Protein AF-A0A1A9UZ50-F1 (afdb_monomer_lite)

Structure (mmCIF, N/CA/C/O backbone):
data_AF-A0A1A9UZ50-F1
#
_entry.id   AF-A0A1A9UZ50-F1
#
loop_
_atom_site.group_PDB
_atom_site.id
_atom_site.type_symbol
_atom_site.label_atom_id
_atom_site.label_alt_id
_atom_site.label_comp_id
_atom_site.label_asym_id
_atom_site.label_entity_id
_atom_site.label_seq_id
_atom_site.pdbx_PDB_ins_code
_atom_site.Cartn_x
_atom_site.Cartn_y
_atom_site.Cartn_z
_atom_site.occupancy
_atom_site.B_iso_or_equiv
_atom_site.auth_seq_id
_atom_site.auth_comp_id
_atom_site.auth_asym_id
_atom_site.auth_atom_id
_atom_site.pdbx_PDB_model_num
ATOM 1 N N . MET A 1 1 ? -33.396 4.051 -10.731 1.00 42.84 1 MET A N 1
ATOM 2 C CA . MET A 1 1 ? -32.189 3.710 -11.503 1.00 42.84 1 MET A CA 1
ATOM 3 C C . MET A 1 1 ? -31.084 4.522 -10.865 1.00 42.84 1 MET A C 1
ATOM 5 O O . MET A 1 1 ? -31.100 5.735 -11.017 1.00 42.84 1 MET A O 1
ATOM 9 N N . GLU A 1 2 ? -30.267 3.912 -10.006 1.00 50.69 2 GLU A N 1
ATOM 10 C CA . GLU A 1 2 ? -29.055 4.587 -9.529 1.00 50.69 2 GLU A CA 1
ATOM 11 C C . GLU A 1 2 ? -28.199 4.872 -10.759 1.00 50.69 2 GLU A C 1
ATOM 13 O O . GLU A 1 2 ? -27.949 3.967 -11.557 1.00 50.69 2 GLU A O 1
ATOM 18 N N . ASN A 1 3 ? -27.833 6.136 -10.958 1.00 50.38 3 ASN A N 1
ATOM 19 C CA . ASN A 1 3 ? -26.843 6.495 -11.959 1.00 50.38 3 ASN A CA 1
ATOM 20 C C . ASN A 1 3 ? -25.539 5.802 -11.555 1.00 50.38 3 ASN A C 1
ATOM 22 O O . ASN A 1 3 ? -24.846 6.266 -10.652 1.00 50.38 3 ASN A O 1
ATOM 26 N N . ASP A 1 4 ? -25.229 4.680 -12.203 1.00 65.06 4 ASP A N 1
ATOM 27 C CA . ASP A 1 4 ? -23.932 4.010 -12.119 1.00 65.06 4 ASP A CA 1
ATOM 28 C C . ASP A 1 4 ? -22.898 4.838 -12.893 1.00 65.06 4 ASP A C 1
ATOM 30 O O . ASP A 1 4 ? -22.325 4.408 -13.893 1.00 65.06 4 ASP A O 1
ATOM 34 N N . GLU A 1 5 ? -22.688 6.084 -12.468 1.00 68.56 5 GLU A N 1
ATOM 35 C CA . GLU A 1 5 ? -21.533 6.841 -12.915 1.00 68.56 5 GLU A CA 1
ATOM 36 C C . GLU A 1 5 ? -20.292 6.084 -12.420 1.00 68.56 5 GLU A C 1
ATOM 38 O O . GLU A 1 5 ? -20.085 5.824 -11.227 1.00 68.56 5 GLU A O 1
ATOM 43 N N . GLY A 1 6 ? -19.505 5.592 -13.377 1.00 68.06 6 GLY A N 1
ATOM 44 C CA . GLY A 1 6 ? -18.241 4.925 -13.104 1.00 68.06 6 GLY A CA 1
ATOM 45 C C . GLY A 1 6 ? -17.292 5.849 -12.339 1.00 68.06 6 GLY A C 1
ATOM 46 O O . GLY A 1 6 ? -17.378 7.069 -12.420 1.00 68.06 6 GLY A O 1
ATOM 47 N N . ALA A 1 7 ? -16.347 5.273 -11.599 1.00 80.06 7 ALA A N 1
ATOM 48 C CA . ALA A 1 7 ? -15.279 6.081 -11.026 1.00 80.06 7 ALA A CA 1
ATOM 49 C C . ALA A 1 7 ? -14.365 6.599 -12.147 1.00 80.06 7 ALA A C 1
ATOM 51 O O . ALA A 1 7 ? -13.866 5.811 -12.952 1.00 80.06 7 ALA A O 1
ATOM 52 N N . HIS A 1 8 ? -14.118 7.908 -12.179 1.00 82.44 8 HIS A N 1
ATOM 53 C CA . HIS A 1 8 ? -13.267 8.543 -13.189 1.00 82.44 8 HIS A CA 1
ATOM 54 C C . HIS A 1 8 ? -11.789 8.566 -12.789 1.00 82.44 8 HIS A C 1
ATOM 56 O O . HIS A 1 8 ? -10.919 8.764 -13.633 1.00 82.44 8 HIS A O 1
ATOM 62 N N . THR A 1 9 ? -11.491 8.338 -11.507 1.00 84.06 9 THR A N 1
ATOM 63 C CA . THR A 1 9 ? -10.126 8.209 -10.990 1.00 84.06 9 THR A CA 1
ATOM 64 C C . THR A 1 9 ? -9.991 6.993 -10.083 1.00 84.06 9 THR A C 1
ATOM 66 O O . THR A 1 9 ? -10.963 6.512 -9.494 1.00 84.06 9 THR A O 1
ATOM 69 N N . ILE A 1 10 ? -8.759 6.510 -9.911 1.00 83.25 10 ILE A N 1
ATOM 70 C CA . ILE A 1 10 ? -8.483 5.406 -8.988 1.00 83.25 10 ILE A CA 1
ATOM 71 C C . ILE A 1 10 ? -8.775 5.785 -7.527 1.00 83.25 10 ILE A C 1
ATOM 73 O O . ILE A 1 10 ? -9.245 4.957 -6.748 1.00 83.25 10 ILE A O 1
ATOM 77 N N . GLY A 1 11 ? -8.580 7.055 -7.159 1.00 82.75 11 GLY A N 1
ATOM 78 C CA . GLY A 1 11 ? -8.915 7.558 -5.828 1.00 82.75 11 GLY A CA 1
ATOM 79 C C . GLY A 1 11 ? -10.422 7.555 -5.566 1.00 82.75 11 GLY A C 1
ATOM 80 O O . GLY A 1 11 ? -10.852 7.198 -4.474 1.00 82.75 11 GLY A O 1
ATOM 81 N N . GLN A 1 12 ? -11.236 7.883 -6.573 1.00 84.62 12 GLN A N 1
ATOM 82 C CA . GLN A 1 12 ? -12.689 7.736 -6.478 1.00 84.62 12 GLN A CA 1
ATOM 83 C C . GLN A 1 12 ? -13.072 6.262 -6.366 1.00 84.62 12 GLN A C 1
ATOM 85 O O . GLN A 1 12 ? -13.780 5.896 -5.434 1.00 84.62 12 GLN A O 1
ATOM 90 N N . LEU A 1 13 ? -12.541 5.411 -7.253 1.00 85.75 13 LEU A N 1
ATOM 91 C CA . LEU A 1 13 ? -12.846 3.979 -7.278 1.00 85.75 13 LEU A CA 1
ATOM 92 C C . LEU A 1 13 ? -12.597 3.331 -5.915 1.00 85.75 13 LEU A C 1
ATOM 94 O O . LEU A 1 13 ? -13.449 2.619 -5.391 1.00 85.75 13 LEU A O 1
ATOM 98 N N . THR A 1 14 ? -11.437 3.619 -5.330 1.00 85.19 14 THR A N 1
ATOM 99 C CA . THR A 1 14 ? -11.001 3.033 -4.062 1.00 85.19 14 THR A CA 1
ATOM 100 C C . THR A 1 14 ? -11.746 3.567 -2.842 1.00 85.19 14 THR A C 1
ATOM 102 O O . THR A 1 14 ? -11.677 2.935 -1.795 1.00 85.19 14 THR A O 1
ATOM 105 N N . LYS A 1 15 ? -12.451 4.700 -2.955 1.00 83.94 15 LYS A N 1
ATOM 106 C CA . LYS A 1 15 ? -13.285 5.273 -1.885 1.00 83.94 15 LYS A CA 1
ATOM 107 C C . LYS A 1 15 ? -14.758 4.897 -1.995 1.00 83.94 15 LYS A C 1
ATOM 109 O O . LYS A 1 15 ? -15.443 4.888 -0.980 1.00 83.94 15 LYS A O 1
ATOM 114 N N . THR A 1 16 ? -15.257 4.633 -3.202 1.00 84.81 16 THR A N 1
ATOM 115 C CA . THR A 1 16 ? -16.699 4.456 -3.438 1.00 84.81 16 THR A CA 1
ATOM 116 C C . THR A 1 16 ? -17.100 3.026 -3.761 1.00 84.81 16 THR A C 1
ATOM 118 O O . THR A 1 16 ? -18.163 2.595 -3.327 1.00 84.81 16 THR A O 1
ATOM 121 N N . LYS A 1 17 ? -16.279 2.286 -4.517 1.00 84.19 17 LYS A N 1
ATOM 122 C CA . LYS A 1 17 ? -16.653 0.966 -5.056 1.00 84.19 17 LYS A CA 1
ATOM 123 C C . LYS A 1 17 ? -15.795 -0.185 -4.537 1.00 84.19 17 LYS A C 1
ATOM 125 O O . LYS A 1 17 ? -16.133 -1.339 -4.778 1.00 84.19 17 LYS A O 1
ATOM 130 N N . VAL A 1 18 ? -14.684 0.101 -3.857 1.00 85.38 18 VAL A N 1
ATOM 131 C CA . VAL A 1 18 ? -13.804 -0.932 -3.298 1.00 85.38 18 VAL A CA 1
ATOM 132 C C . VAL A 1 18 ? -13.876 -0.916 -1.779 1.00 85.38 18 VAL A C 1
ATOM 134 O O . VAL A 1 18 ? -13.679 0.119 -1.149 1.00 85.38 18 VAL A O 1
ATOM 137 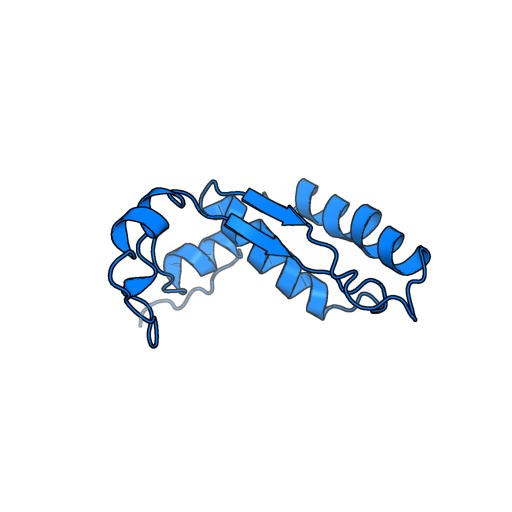N N . HIS A 1 19 ? -14.137 -2.082 -1.194 1.00 87.31 19 HIS A N 1
ATOM 138 C CA . HIS A 1 19 ? -14.276 -2.262 0.248 1.00 87.31 19 HIS A CA 1
ATOM 139 C C . HIS A 1 19 ? -13.001 -2.878 0.827 1.00 87.31 19 HIS A C 1
ATOM 141 O O . HIS A 1 19 ? -12.918 -4.086 1.039 1.00 87.31 19 HIS A O 1
ATOM 147 N N . PHE A 1 20 ? -11.985 -2.045 1.052 1.00 91.81 20 PHE A N 1
ATOM 148 C CA . PHE A 1 20 ? -10.790 -2.451 1.791 1.00 91.81 20 PHE A CA 1
ATOM 149 C C . PHE A 1 20 ? -10.937 -2.165 3.288 1.00 91.81 20 PHE A C 1
ATOM 151 O O . PHE A 1 20 ? -11.649 -1.249 3.697 1.00 91.81 20 PHE A O 1
ATOM 158 N N . HIS A 1 21 ? -10.243 -2.954 4.109 1.00 92.56 21 HIS A N 1
ATOM 159 C CA . HIS A 1 21 ? -10.165 -2.727 5.549 1.00 92.56 21 HIS A CA 1
ATOM 160 C C . HIS A 1 21 ? -9.361 -1.455 5.869 1.00 92.56 21 HIS A C 1
ATOM 162 O O . HIS A 1 21 ? -8.468 -1.055 5.114 1.00 92.56 21 HIS A O 1
ATOM 168 N N . ALA A 1 22 ? -9.625 -0.843 7.024 1.00 92.12 22 ALA A N 1
ATOM 169 C CA . ALA A 1 22 ? -8.797 0.251 7.521 1.00 92.12 22 ALA A CA 1
ATOM 170 C C . ALA A 1 22 ? -7.436 -0.269 8.042 1.00 92.12 22 ALA A C 1
ATOM 172 O O . ALA A 1 22 ? -7.314 -1.450 8.393 1.00 92.12 22 ALA A O 1
ATOM 173 N N . PRO A 1 23 ? -6.393 0.581 8.123 1.00 93.25 23 PRO A N 1
ATOM 174 C CA . PRO A 1 23 ? -5.150 0.226 8.808 1.00 93.25 23 PRO A CA 1
ATOM 175 C C . PRO A 1 23 ? -5.414 -0.313 10.221 1.00 93.25 23 PRO A C 1
ATOM 177 O O . PRO A 1 23 ? -6.346 0.129 10.888 1.00 93.25 23 PRO A O 1
ATOM 180 N N . SER A 1 24 ? -4.618 -1.290 10.656 1.00 92.06 24 SER A N 1
ATOM 181 C CA . SER A 1 24 ? -4.807 -2.033 11.915 1.00 92.06 24 SER A CA 1
ATOM 182 C C . SER A 1 24 ? -6.094 -2.873 12.014 1.00 92.06 24 SER A C 1
ATOM 184 O O . SER A 1 24 ? -6.324 -3.498 13.047 1.00 92.06 24 SER A O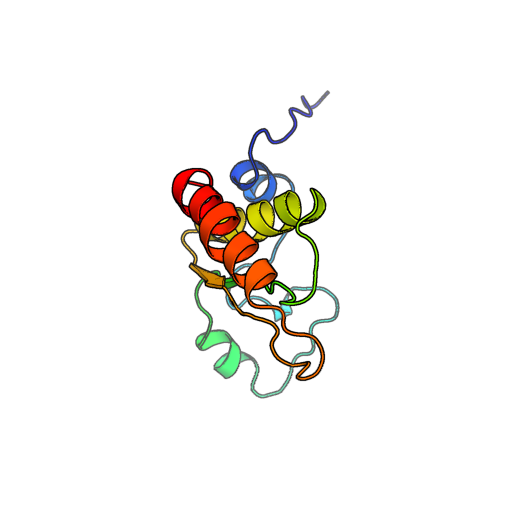 1
ATOM 186 N N . GLU A 1 25 ? -6.913 -2.961 10.961 1.00 93.69 25 GLU A N 1
ATOM 187 C CA . GLU A 1 25 ? -8.141 -3.773 10.933 1.00 93.69 25 GLU A CA 1
ATOM 188 C C . GLU A 1 25 ? -8.044 -5.009 10.031 1.00 93.69 25 GLU A C 1
ATOM 190 O O . GLU A 1 25 ? -9.055 -5.538 9.574 1.00 93.69 25 GLU A O 1
ATOM 195 N N . ASN A 1 26 ? -6.829 -5.502 9.780 1.00 93.12 26 ASN A N 1
ATOM 196 C CA . ASN A 1 26 ? -6.592 -6.652 8.905 1.00 93.12 26 ASN A CA 1
ATOM 197 C C . ASN A 1 26 ? -7.387 -7.903 9.331 1.00 93.12 26 ASN A C 1
ATOM 199 O O . ASN A 1 26 ? -7.819 -8.675 8.489 1.00 93.12 26 ASN A O 1
ATOM 203 N N . TYR A 1 27 ? -7.663 -8.071 10.628 1.00 92.75 27 TYR A N 1
ATOM 204 C CA . TYR A 1 27 ? -8.474 -9.176 11.157 1.00 92.75 27 TYR A CA 1
ATOM 205 C C . TYR A 1 27 ? -9.926 -9.208 10.657 1.00 92.75 27 TYR A C 1
ATOM 207 O O . TYR A 1 27 ? -10.603 -10.212 10.854 1.00 92.75 27 TYR A O 1
ATOM 215 N N . LYS A 1 28 ? -10.415 -8.131 10.028 1.00 92.88 28 LYS A N 1
ATOM 216 C CA . LYS A 1 28 ? -11.748 -8.075 9.416 1.00 92.88 28 LYS A CA 1
ATOM 217 C C . LYS A 1 28 ? -11.786 -8.645 7.998 1.00 92.88 28 LYS A C 1
ATOM 219 O O . LYS A 1 28 ? -12.872 -8.766 7.443 1.00 92.88 28 LYS A O 1
ATOM 224 N N . THR A 1 29 ? -10.637 -8.937 7.385 1.00 93.62 29 THR A N 1
ATOM 225 C CA . THR A 1 29 ? -10.602 -9.500 6.030 1.00 93.62 29 THR A CA 1
ATOM 226 C C . THR A 1 29 ? -10.810 -11.004 6.049 1.00 93.62 29 THR A C 1
ATOM 228 O O . THR A 1 29 ? -10.286 -11.698 6.925 1.00 93.62 29 THR A O 1
ATOM 231 N N . ASP A 1 30 ? -11.499 -11.510 5.033 1.00 93.81 30 ASP A N 1
ATOM 232 C CA . ASP A 1 30 ? -11.755 -12.937 4.874 1.00 93.81 30 ASP A CA 1
ATOM 233 C C . ASP A 1 30 ? -10.451 -13.749 4.856 1.00 93.81 30 ASP A C 1
ATOM 235 O O . ASP A 1 30 ? -9.496 -13.428 4.147 1.00 93.81 30 ASP A O 1
ATOM 239 N N . GLY A 1 31 ? -10.407 -14.813 5.662 1.00 93.88 31 GLY A N 1
ATOM 240 C CA . GLY A 1 31 ? -9.250 -15.708 5.760 1.00 93.88 31 GLY A CA 1
ATOM 241 C C . GLY A 1 31 ? -8.081 -15.183 6.602 1.00 93.88 31 GLY A C 1
ATOM 242 O O . GLY A 1 31 ? -7.046 -15.847 6.666 1.00 93.88 31 GLY A O 1
ATOM 243 N N . TYR A 1 32 ? -8.212 -14.029 7.265 1.00 94.00 32 TYR A N 1
ATOM 244 C CA . TYR A 1 32 ? -7.148 -13.520 8.128 1.00 94.00 32 TYR A CA 1
ATOM 245 C C . TYR A 1 32 ? -6.973 -14.375 9.390 1.00 94.00 32 TYR A C 1
ATOM 247 O O . TYR A 1 32 ? -7.916 -14.622 10.141 1.00 94.00 32 TYR A O 1
ATOM 255 N N . MET A 1 33 ? -5.736 -14.798 9.652 1.00 93.50 33 MET A N 1
ATOM 256 C CA . MET A 1 33 ? -5.404 -15.645 10.797 1.00 93.50 33 MET A CA 1
ATOM 257 C C . MET A 1 33 ? -5.124 -14.793 12.037 1.00 93.50 33 MET A C 1
ATOM 259 O O . MET A 1 33 ? -4.186 -13.993 12.064 1.00 93.50 33 MET A O 1
ATOM 263 N N . VAL A 1 34 ? -5.914 -14.993 13.091 1.00 93.56 34 VAL A N 1
ATOM 264 C CA . VAL A 1 34 ? -5.740 -14.301 14.373 1.00 93.56 34 VAL A CA 1
ATOM 265 C C . VAL A 1 34 ? -4.858 -15.136 15.300 1.00 93.56 34 VAL A C 1
ATOM 267 O O . VAL A 1 34 ? -5.130 -16.308 15.546 1.00 93.56 34 VAL A O 1
ATOM 270 N N . THR A 1 35 ? -3.795 -14.523 15.824 1.00 93.25 35 THR A N 1
ATOM 271 C CA . THR A 1 35 ? -2.874 -15.143 16.790 1.00 93.25 35 THR A CA 1
ATOM 272 C C . THR A 1 35 ? -2.897 -14.395 18.121 1.00 93.25 35 THR A C 1
ATOM 274 O O . THR A 1 35 ? -3.381 -13.266 18.206 1.00 93.25 35 THR A O 1
ATOM 277 N N . ASN A 1 36 ? -2.313 -14.986 19.165 1.00 94.19 36 ASN A N 1
ATOM 278 C CA . ASN A 1 36 ? -2.313 -14.405 20.514 1.00 94.19 36 ASN A CA 1
ATOM 279 C C . ASN A 1 36 ? -1.640 -13.021 20.604 1.00 94.19 36 ASN A C 1
ATOM 281 O O . ASN A 1 36 ? -1.898 -12.286 21.550 1.00 94.19 36 ASN A O 1
ATOM 285 N N . ASN A 1 37 ? -0.779 -12.654 19.645 1.00 92.00 37 ASN A N 1
ATOM 286 C CA . ASN A 1 37 ? -0.052 -11.379 19.651 1.00 92.00 37 ASN A CA 1
ATOM 287 C C . ASN A 1 37 ? -0.608 -10.351 18.645 1.00 92.00 37 ASN A C 1
ATOM 289 O O . ASN A 1 37 ? 0.046 -9.344 18.368 1.00 92.00 37 ASN A O 1
ATOM 293 N N . ILE A 1 38 ? -1.793 -10.599 18.070 1.00 91.00 38 ILE A N 1
ATOM 294 C CA . ILE A 1 38 ? -2.333 -9.793 16.966 1.00 91.00 38 ILE A CA 1
ATOM 295 C C . ILE A 1 38 ? -2.438 -8.304 17.319 1.00 91.00 38 ILE A C 1
ATOM 297 O O . ILE A 1 38 ? -2.068 -7.452 16.516 1.00 91.00 38 ILE A O 1
ATOM 301 N N . GLU A 1 39 ? -2.874 -7.977 18.536 1.00 89.31 39 GLU A N 1
ATOM 302 C CA . GLU A 1 39 ? -3.106 -6.592 18.949 1.00 89.31 39 GLU A CA 1
ATOM 303 C C . GLU A 1 39 ? -1.815 -5.774 18.956 1.00 89.31 39 GLU A C 1
ATOM 305 O O . GLU A 1 39 ? -1.797 -4.626 18.516 1.00 89.31 39 GLU A O 1
ATOM 310 N N . ASN A 1 40 ? -0.719 -6.365 19.435 1.00 90.50 40 ASN A N 1
ATOM 311 C CA . ASN A 1 40 ? 0.572 -5.688 19.487 1.00 90.50 40 ASN A CA 1
ATOM 312 C C . ASN A 1 40 ? 1.159 -5.496 18.090 1.00 90.50 40 ASN A C 1
ATOM 314 O O . ASN A 1 40 ? 1.758 -4.455 17.831 1.00 90.50 40 ASN A O 1
ATOM 318 N N . LEU A 1 41 ? 0.960 -6.464 17.190 1.00 89.81 41 LEU A N 1
ATOM 319 C CA . LEU A 1 41 ? 1.400 -6.359 15.799 1.00 89.81 41 LEU A CA 1
ATOM 320 C C . LEU A 1 41 ? 0.603 -5.283 15.046 1.00 89.81 41 LEU A C 1
ATOM 322 O O . LEU A 1 41 ? 1.189 -4.431 14.386 1.00 89.81 41 LEU A O 1
ATOM 326 N N . LEU A 1 42 ? -0.723 -5.245 15.201 1.00 91.50 42 LEU A N 1
ATOM 327 C CA . LEU A 1 42 ? -1.580 -4.272 14.513 1.00 91.50 42 LEU A CA 1
ATOM 328 C C . LEU A 1 42 ? -1.345 -2.829 14.981 1.00 91.50 42 LEU A C 1
ATOM 330 O O . LEU A 1 42 ? -1.432 -1.909 14.165 1.00 91.50 42 LEU A O 1
ATOM 334 N N . LYS A 1 43 ? -0.985 -2.620 16.257 1.00 88.62 43 LYS A N 1
ATOM 335 C CA . LYS A 1 43 ? -0.615 -1.300 16.809 1.00 88.62 43 LYS A CA 1
ATOM 336 C C . LYS A 1 43 ? 0.599 -0.666 16.124 1.00 88.62 43 LYS A C 1
ATOM 338 O O . LYS A 1 43 ? 0.778 0.543 16.221 1.00 88.62 43 LYS A O 1
ATOM 343 N N . GLN A 1 44 ? 1.434 -1.451 15.443 1.00 86.38 44 GLN A N 1
ATOM 344 C CA . GLN A 1 44 ? 2.606 -0.937 14.728 1.00 86.38 44 GLN A CA 1
ATOM 345 C C . GLN A 1 44 ? 2.253 -0.369 13.340 1.00 86.38 44 GLN A C 1
ATOM 347 O O . GLN A 1 44 ? 3.061 0.346 12.747 1.00 86.38 44 GLN A O 1
ATOM 352 N N . HIS A 1 45 ? 1.045 -0.636 12.825 1.00 85.81 45 HIS A N 1
ATOM 353 C CA . HIS A 1 45 ? 0.660 -0.361 11.435 1.00 85.81 45 HIS A CA 1
ATOM 354 C C . HIS A 1 45 ? -0.583 0.539 11.317 1.00 85.81 45 HIS A C 1
ATOM 356 O O . HIS A 1 45 ? -1.629 0.118 10.834 1.00 85.81 45 HIS A O 1
ATOM 362 N N . CYS A 1 46 ? -0.453 1.809 11.711 1.00 87.44 46 CYS A N 1
ATOM 363 C CA . CYS A 1 46 ? -1.582 2.750 11.812 1.00 87.44 46 CYS A CA 1
ATOM 364 C C . CYS A 1 46 ? -1.869 3.585 10.547 1.00 87.44 46 CYS A C 1
ATOM 366 O O . CYS A 1 46 ? -2.682 4.506 10.593 1.00 87.44 46 CYS A O 1
ATOM 368 N N . ARG A 1 47 ? -1.182 3.336 9.427 1.00 92.56 47 ARG A N 1
ATOM 369 C CA . ARG A 1 47 ? -1.360 4.100 8.178 1.00 92.56 47 ARG A CA 1
ATOM 370 C C . ARG A 1 47 ? -1.363 3.194 6.959 1.00 92.56 47 ARG A C 1
ATOM 372 O O . ARG A 1 47 ? -0.781 2.114 6.994 1.00 92.56 47 ARG A O 1
ATOM 379 N N . VAL A 1 48 ? -1.970 3.666 5.871 1.00 94.75 48 VAL A N 1
ATOM 380 C CA . VAL A 1 48 ? -1.922 2.977 4.577 1.00 94.75 48 VAL A CA 1
ATOM 381 C C . VAL A 1 48 ? -0.476 2.920 4.083 1.00 94.75 48 VAL A C 1
ATOM 383 O O . VAL A 1 48 ? 0.203 3.944 3.968 1.00 94.75 48 VAL A O 1
ATOM 386 N N . GLN A 1 49 ? -0.010 1.707 3.801 1.00 94.25 49 GLN A N 1
ATOM 387 C CA . GLN A 1 49 ? 1.296 1.432 3.215 1.00 94.25 49 GLN A CA 1
ATOM 388 C C . GLN A 1 49 ? 1.105 0.416 2.091 1.00 94.25 49 GLN A C 1
ATOM 390 O O . GLN A 1 49 ? 0.709 -0.720 2.341 1.00 94.25 49 GLN A O 1
ATOM 395 N N . THR A 1 50 ? 1.353 0.829 0.854 1.00 94.00 50 THR A N 1
ATOM 396 C CA . THR A 1 50 ? 1.351 -0.055 -0.317 1.00 94.00 50 THR A CA 1
ATOM 397 C C . THR A 1 50 ? 2.778 -0.269 -0.804 1.00 94.00 50 THR A C 1
ATOM 399 O O . THR A 1 50 ? 3.716 0.404 -0.368 1.00 94.00 50 THR A O 1
ATOM 402 N N . ARG A 1 51 ? 2.965 -1.229 -1.709 1.00 91.19 51 ARG A N 1
ATOM 403 C CA . ARG A 1 51 ? 4.230 -1.396 -2.419 1.00 91.19 51 ARG A CA 1
ATOM 404 C C . ARG A 1 51 ? 3.969 -1.744 -3.871 1.00 91.19 51 ARG A C 1
ATOM 406 O O . ARG A 1 51 ? 3.024 -2.473 -4.161 1.00 91.19 51 ARG A O 1
ATOM 413 N N . SER A 1 52 ? 4.837 -1.275 -4.754 1.00 85.12 52 SER A N 1
ATOM 414 C CA . SER A 1 52 ? 4.905 -1.750 -6.130 1.00 85.12 52 SER A CA 1
ATOM 415 C C . SER A 1 52 ? 6.193 -2.552 -6.284 1.00 85.12 52 SER A C 1
ATOM 417 O O . SER A 1 52 ? 7.261 -1.940 -6.176 1.00 85.12 52 SER A O 1
ATOM 419 N N . PRO A 1 53 ? 6.109 -3.881 -6.478 1.00 80.12 53 PRO A N 1
ATOM 420 C CA . PRO A 1 53 ? 7.277 -4.716 -6.689 1.00 80.12 53 PRO A CA 1
ATOM 421 C C . PRO A 1 53 ? 7.537 -4.954 -8.182 1.00 80.12 53 PRO A C 1
ATOM 423 O O . PRO A 1 53 ? 6.910 -5.841 -8.760 1.00 80.12 53 PRO A O 1
ATOM 426 N N . PRO A 1 54 ? 8.370 -4.140 -8.859 1.00 73.12 54 PRO A N 1
ATOM 427 C CA . PRO A 1 54 ? 8.802 -4.473 -10.207 1.00 73.12 54 PRO A CA 1
ATOM 428 C C . PRO A 1 54 ? 9.740 -5.675 -10.181 1.00 73.12 54 PRO A C 1
ATOM 430 O O . PRO A 1 54 ? 10.692 -5.703 -9.399 1.00 73.12 54 PRO A O 1
ATOM 433 N N . GLU A 1 55 ? 9.512 -6.614 -11.092 1.00 66.06 55 GLU A N 1
ATOM 434 C CA . GLU A 1 55 ? 10.533 -7.602 -11.420 1.00 66.06 55 GLU A CA 1
ATOM 435 C C . GLU A 1 55 ? 11.610 -6.931 -12.293 1.00 66.06 55 GLU A C 1
ATOM 437 O O . GLU A 1 55 ? 11.266 -6.321 -13.314 1.00 66.06 55 GLU A O 1
ATOM 442 N N . PRO A 1 56 ? 12.905 -7.051 -11.947 1.00 58.06 56 PRO A N 1
ATOM 443 C CA . PRO A 1 56 ? 14.008 -6.447 -12.700 1.00 58.06 56 PRO A CA 1
ATOM 444 C C . PRO A 1 56 ? 14.209 -7.062 -14.094 1.00 58.06 56 PRO A C 1
ATOM 446 O O . PRO A 1 56 ? 15.000 -6.555 -14.883 1.00 58.06 56 PRO A O 1
ATOM 449 N N . ASN A 1 57 ? 13.458 -8.114 -14.429 1.00 63.41 57 ASN A N 1
ATOM 450 C CA . ASN A 1 57 ? 13.663 -8.925 -15.632 1.00 63.41 57 ASN A CA 1
ATOM 451 C C . ASN A 1 57 ? 12.491 -8.792 -16.627 1.00 63.41 57 ASN A C 1
ATOM 453 O O . ASN A 1 57 ? 12.500 -9.390 -17.704 1.00 63.41 57 ASN A O 1
ATOM 457 N N . GLY A 1 58 ? 11.447 -8.038 -16.260 1.00 64.19 58 GLY A N 1
ATOM 458 C CA . GLY A 1 58 ? 10.204 -7.933 -17.019 1.00 64.19 58 GLY A CA 1
ATOM 459 C C . GLY A 1 58 ? 10.152 -6.708 -17.932 1.00 64.19 58 GLY A C 1
ATOM 460 O O . GLY A 1 58 ? 10.390 -5.578 -17.506 1.00 64.19 58 GLY A O 1
ATOM 461 N N . ILE A 1 59 ? 9.740 -6.902 -19.189 1.00 67.31 59 ILE A N 1
ATOM 462 C CA . ILE A 1 59 ? 9.397 -5.787 -20.080 1.00 67.31 59 ILE A CA 1
ATOM 463 C C . ILE A 1 59 ? 8.172 -5.062 -19.514 1.00 67.31 59 ILE A C 1
ATOM 465 O O . ILE A 1 59 ? 7.109 -5.655 -19.317 1.00 67.31 59 ILE A O 1
ATOM 469 N N . LEU A 1 60 ? 8.297 -3.751 -19.322 1.00 71.44 60 LEU A N 1
ATOM 470 C CA . LEU A 1 60 ? 7.168 -2.874 -19.031 1.00 71.44 60 LEU A CA 1
ATOM 471 C C . LEU A 1 60 ? 6.121 -2.956 -20.143 1.00 71.44 60 LEU A C 1
ATOM 473 O O . LEU A 1 60 ? 6.328 -2.480 -21.258 1.00 71.44 60 LEU A O 1
ATOM 477 N N . HIS A 1 61 ? 4.966 -3.517 -19.812 1.00 81.62 61 HIS A N 1
ATOM 478 C CA . HIS A 1 61 ? 3.781 -3.515 -20.660 1.00 81.62 61 HIS A CA 1
ATOM 479 C C . HIS A 1 61 ? 2.630 -2.775 -19.966 1.00 81.62 61 HIS A C 1
ATOM 481 O O . HIS A 1 61 ? 2.701 -2.433 -18.786 1.00 81.62 61 HIS A O 1
ATOM 487 N N . ILE A 1 62 ? 1.524 -2.558 -20.683 1.00 82.88 62 ILE A N 1
ATOM 488 C CA . ILE A 1 62 ? 0.364 -1.787 -20.198 1.00 82.88 62 ILE A CA 1
ATOM 489 C C . ILE A 1 62 ? -0.236 -2.302 -18.875 1.00 82.88 62 ILE A C 1
ATOM 491 O O . ILE A 1 62 ? -0.868 -1.545 -18.142 1.00 82.88 62 ILE A O 1
ATOM 495 N N . GLY A 1 63 ? -0.002 -3.569 -18.516 1.00 82.31 63 GLY A N 1
ATOM 496 C CA . GLY A 1 63 ? 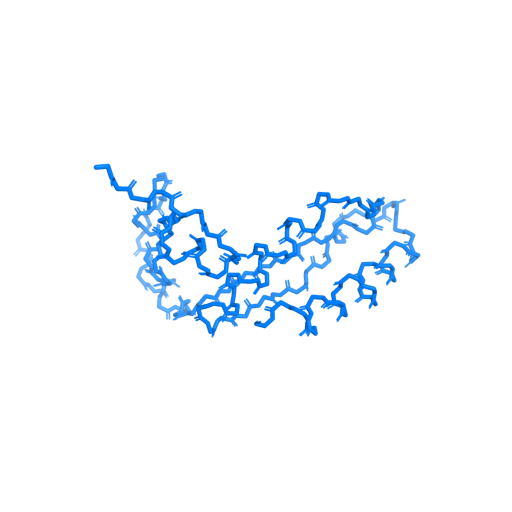-0.435 -4.131 -17.234 1.00 82.31 63 GLY A CA 1
ATOM 497 C C . GLY A 1 63 ? 0.204 -3.427 -16.035 1.00 82.31 63 GLY A C 1
ATOM 498 O O . GLY A 1 63 ? -0.467 -3.206 -15.026 1.00 82.31 63 GLY A O 1
ATOM 499 N N . TYR A 1 64 ? 1.449 -2.965 -16.175 1.00 82.19 64 TYR A N 1
ATOM 500 C CA . TYR A 1 64 ? 2.125 -2.193 -15.135 1.00 82.19 64 TYR A CA 1
ATOM 501 C C . TYR A 1 64 ? 1.452 -0.850 -14.865 1.00 82.19 64 TYR A C 1
ATOM 503 O O . TYR A 1 64 ? 1.425 -0.414 -13.716 1.00 82.19 64 TYR A O 1
ATOM 511 N N . ALA A 1 65 ? 0.823 -0.227 -15.869 1.00 83.56 65 ALA A N 1
ATOM 512 C CA . ALA A 1 65 ? 0.068 1.003 -15.649 1.00 83.56 65 ALA A CA 1
ATOM 513 C C . ALA A 1 65 ? -1.058 0.786 -14.625 1.00 83.56 65 ALA A C 1
ATOM 515 O O . ALA A 1 65 ? -1.274 1.640 -13.767 1.00 83.56 65 ALA A O 1
ATOM 516 N N . LYS A 1 66 ? -1.730 -0.374 -14.646 1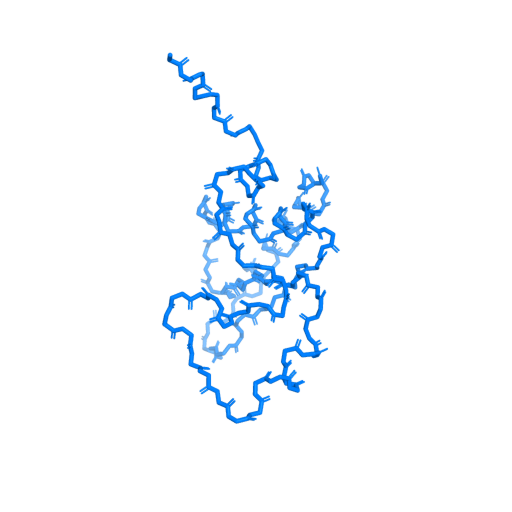.00 85.62 66 LYS A N 1
ATOM 517 C CA . LYS A 1 66 ? -2.764 -0.718 -13.659 1.00 85.62 66 LYS A CA 1
ATOM 518 C C . LYS A 1 66 ? -2.177 -0.876 -12.255 1.00 85.62 66 LYS A C 1
ATOM 520 O O . LYS A 1 66 ? -2.713 -0.300 -11.313 1.00 85.62 66 LYS A O 1
ATOM 525 N N . VAL A 1 67 ? -1.083 -1.625 -12.116 1.00 86.56 67 VAL A N 1
ATOM 526 C CA . VAL A 1 67 ? -0.421 -1.874 -10.821 1.00 86.56 67 VAL A CA 1
ATOM 527 C C . VAL A 1 67 ? 0.071 -0.568 -10.197 1.00 86.56 67 VAL A C 1
ATOM 529 O O . VAL A 1 67 ? -0.202 -0.301 -9.028 1.00 86.56 67 VAL A O 1
ATOM 532 N N .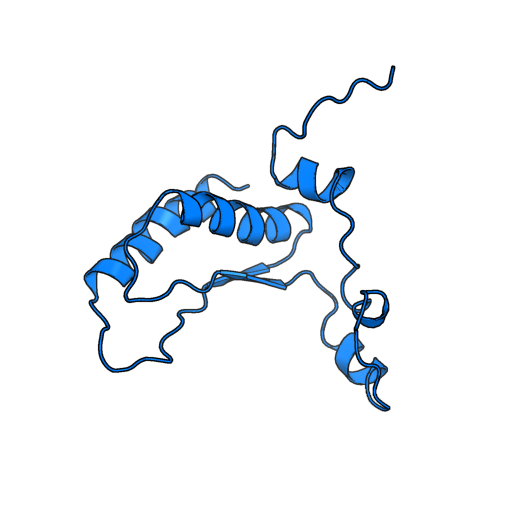 ILE A 1 68 ? 0.726 0.278 -10.994 1.00 86.12 68 ILE A N 1
ATOM 533 C CA . ILE A 1 68 ? 1.222 1.586 -10.565 1.00 86.12 68 ILE A CA 1
ATOM 534 C C . ILE A 1 68 ? 0.054 2.478 -10.122 1.00 86.12 68 ILE A C 1
ATOM 536 O O . ILE A 1 68 ? 0.075 2.998 -9.009 1.00 86.12 68 ILE A O 1
ATOM 540 N N . ASN A 1 69 ? -0.997 2.611 -10.939 1.00 88.69 69 ASN A N 1
ATOM 541 C CA . ASN A 1 69 ? -2.149 3.447 -10.586 1.00 88.69 69 ASN A CA 1
ATOM 542 C C . ASN A 1 69 ? -2.862 2.964 -9.321 1.00 88.69 69 ASN A C 1
ATOM 544 O O . ASN A 1 69 ? -3.217 3.788 -8.484 1.00 88.69 69 ASN A O 1
ATOM 548 N N . ILE A 1 70 ? -3.039 1.654 -9.142 1.00 90.38 70 ILE A N 1
ATOM 549 C CA . ILE A 1 70 ? -3.663 1.107 -7.933 1.00 90.38 70 ILE A CA 1
ATOM 550 C C . ILE A 1 70 ? -2.788 1.372 -6.707 1.00 90.38 70 ILE A C 1
ATOM 552 O O . ILE A 1 70 ? -3.274 1.950 -5.742 1.00 90.38 70 ILE A O 1
ATOM 556 N N . ASN A 1 71 ? -1.508 0.994 -6.729 1.00 91.31 71 ASN A N 1
ATOM 557 C CA . ASN A 1 71 ? -0.665 1.071 -5.534 1.00 91.31 71 ASN A CA 1
ATOM 558 C C . ASN A 1 71 ? -0.360 2.513 -5.117 1.00 91.31 71 ASN A C 1
ATOM 560 O O . ASN A 1 71 ? -0.531 2.859 -3.944 1.00 91.31 71 ASN A O 1
ATOM 564 N N . PHE A 1 72 ? 0.055 3.359 -6.065 1.00 90.31 72 PHE A N 1
ATOM 565 C CA . PHE A 1 72 ? 0.359 4.762 -5.783 1.00 90.31 72 PHE A CA 1
ATOM 566 C C . PHE A 1 72 ? -0.914 5.572 -5.556 1.00 90.31 72 PHE A C 1
ATOM 568 O O . PHE A 1 72 ? -0.980 6.343 -4.603 1.00 90.31 72 PHE A O 1
ATOM 575 N N . GLY A 1 73 ? -1.944 5.358 -6.376 1.00 90.75 73 GLY A N 1
ATOM 576 C CA . GLY A 1 73 ? -3.208 6.077 -6.256 1.00 90.75 73 GLY A CA 1
ATOM 577 C C . GLY A 1 73 ? -3.974 5.731 -4.984 1.00 90.75 73 GLY A C 1
ATOM 578 O O . GLY A 1 73 ? -4.552 6.624 -4.372 1.00 90.75 73 GLY A O 1
ATOM 579 N N . TYR A 1 74 ? -3.934 4.476 -4.524 1.00 92.56 74 TYR A N 1
ATOM 580 C CA . TYR A 1 74 ? -4.510 4.101 -3.230 1.00 92.56 74 TYR A CA 1
ATOM 581 C C . TYR A 1 74 ? -3.773 4.780 -2.073 1.00 92.56 74 TYR A C 1
ATOM 583 O O . TYR A 1 74 ? -4.404 5.394 -1.217 1.00 92.56 74 TYR A O 1
ATOM 591 N N . ALA A 1 75 ? -2.436 4.745 -2.065 1.00 92.31 75 ALA A N 1
ATOM 592 C CA . ALA A 1 75 ? -1.662 5.449 -1.047 1.00 92.31 75 ALA A CA 1
ATOM 593 C C . ALA A 1 75 ? -1.966 6.958 -1.051 1.00 92.31 75 ALA A C 1
ATOM 595 O O . ALA A 1 75 ? -2.273 7.512 0.001 1.00 92.31 75 ALA A O 1
ATOM 596 N N . ALA A 1 76 ? -1.970 7.607 -2.218 1.00 90.44 76 ALA A N 1
ATOM 597 C CA . ALA A 1 76 ? -2.281 9.030 -2.348 1.00 90.44 76 ALA A CA 1
ATOM 598 C C . ALA A 1 76 ? -3.701 9.367 -1.856 1.00 90.44 76 ALA A C 1
ATOM 600 O O . ALA A 1 76 ? -3.884 10.296 -1.068 1.00 90.44 76 ALA A O 1
ATOM 601 N N . ALA A 1 77 ? -4.704 8.572 -2.242 1.00 90.75 77 ALA A N 1
ATOM 602 C CA . ALA A 1 77 ? -6.103 8.803 -1.889 1.00 90.75 77 ALA A CA 1
ATOM 603 C C . ALA A 1 77 ? -6.377 8.745 -0.375 1.00 90.75 77 ALA A C 1
ATOM 605 O O . ALA A 1 77 ? -7.313 9.401 0.097 1.00 90.75 77 ALA A O 1
ATOM 606 N N . TYR A 1 78 ? -5.568 7.984 0.367 1.00 91.81 78 TYR A N 1
ATOM 607 C CA . TYR A 1 78 ? -5.696 7.764 1.809 1.00 91.81 78 TYR A CA 1
ATOM 608 C C . TYR A 1 78 ? -4.561 8.400 2.635 1.00 91.81 78 TYR A C 1
ATOM 610 O O . TYR A 1 78 ? -4.436 8.107 3.823 1.00 91.81 78 TYR A O 1
ATOM 618 N N . GLY A 1 79 ? -3.727 9.262 2.037 1.00 91.50 79 GLY A N 1
ATOM 619 C CA . GLY A 1 79 ? -2.611 9.922 2.736 1.00 91.50 79 GLY A CA 1
ATOM 620 C C . GLY A 1 79 ? -1.533 8.956 3.249 1.00 91.50 79 GLY A C 1
ATOM 621 O O . GLY A 1 79 ? -0.842 9.240 4.227 1.00 91.50 79 GLY A O 1
ATOM 622 N N . GLY A 1 80 ? -1.434 7.786 2.625 1.00 93.06 80 GLY A N 1
ATOM 623 C CA . GLY A 1 80 ? -0.456 6.751 2.912 1.00 93.06 80 GLY A CA 1
ATOM 624 C C . GLY A 1 80 ? 0.857 6.932 2.156 1.00 93.06 80 GLY A C 1
ATOM 625 O O . GLY A 1 80 ? 1.137 7.969 1.559 1.00 93.06 80 GLY A O 1
ATOM 626 N N . ILE A 1 81 ? 1.663 5.874 2.165 1.00 92.44 81 ILE A N 1
ATOM 627 C CA . ILE A 1 81 ? 2.927 5.800 1.424 1.00 92.44 81 ILE A CA 1
ATOM 628 C C . ILE A 1 81 ? 2.937 4.570 0.520 1.00 92.44 81 ILE A C 1
ATOM 630 O O . ILE A 1 81 ? 2.429 3.517 0.897 1.00 92.44 81 ILE A O 1
ATOM 634 N N . CYS A 1 82 ? 3.525 4.703 -0.666 1.00 92.12 82 CYS A N 1
ATOM 635 C CA . CYS A 1 82 ? 3.777 3.583 -1.565 1.00 92.12 82 CYS A CA 1
ATOM 636 C C . CYS A 1 82 ? 5.285 3.376 -1.675 1.00 92.12 82 CYS A C 1
ATOM 638 O O . CYS A 1 82 ? 6.005 4.278 -2.104 1.00 92.12 82 CYS A O 1
ATOM 640 N N . TYR A 1 83 ? 5.759 2.198 -1.282 1.00 89.19 83 TYR A N 1
ATOM 641 C CA . TYR A 1 83 ? 7.156 1.816 -1.429 1.00 89.19 83 TYR A CA 1
ATOM 642 C C . TYR A 1 83 ? 7.426 1.274 -2.827 1.00 89.19 83 TYR A C 1
ATOM 644 O O . TYR A 1 83 ? 6.656 0.478 -3.369 1.00 89.19 83 TYR A O 1
ATOM 652 N N . LEU A 1 84 ? 8.563 1.664 -3.387 1.00 83.50 84 LEU A N 1
ATOM 653 C CA . LEU A 1 84 ? 9.158 0.954 -4.503 1.00 83.50 84 LEU A CA 1
ATOM 654 C C . LEU A 1 84 ? 10.042 -0.152 -3.929 1.00 83.50 84 LEU A C 1
ATOM 656 O O . LEU A 1 84 ? 10.992 0.150 -3.212 1.00 83.50 84 LEU A O 1
ATOM 660 N N . HIS A 1 85 ? 9.700 -1.409 -4.194 1.00 83.62 85 HIS A N 1
ATOM 661 C CA . HIS A 1 85 ? 10.415 -2.557 -3.642 1.00 83.62 85 HIS A CA 1
ATOM 662 C C . HIS A 1 85 ? 10.879 -3.446 -4.788 1.00 83.62 85 HIS A C 1
ATOM 664 O O . HIS A 1 85 ? 10.079 -4.212 -5.302 1.00 83.62 85 HIS A O 1
ATOM 670 N N . TYR A 1 86 ? 12.126 -3.315 -5.228 1.00 76.50 86 TYR A N 1
ATOM 671 C CA . TYR A 1 86 ? 12.648 -4.187 -6.282 1.00 76.50 86 TYR A CA 1
ATOM 672 C C . TYR A 1 86 ? 12.630 -5.635 -5.815 1.00 76.50 86 TYR A C 1
ATOM 674 O O . TYR A 1 86 ? 13.066 -5.915 -4.702 1.00 76.50 86 TYR A O 1
ATOM 682 N N . ASP A 1 87 ? 12.082 -6.518 -6.645 1.00 76.69 87 ASP A N 1
ATOM 683 C CA . ASP A 1 87 ? 12.109 -7.952 -6.379 1.00 76.69 87 ASP A CA 1
ATOM 684 C C . ASP A 1 87 ? 13.406 -8.541 -6.949 1.00 76.69 87 ASP A C 1
ATOM 686 O O . ASP A 1 87 ? 13.438 -9.080 -8.052 1.00 76.69 87 ASP A O 1
ATOM 690 N N . ASP A 1 88 ? 14.496 -8.358 -6.206 1.00 74.31 88 ASP A N 1
ATOM 691 C CA . ASP A 1 88 ? 15.858 -8.812 -6.517 1.00 74.31 88 ASP A CA 1
ATOM 692 C C . ASP A 1 88 ? 16.139 -10.229 -5.981 1.00 74.31 88 ASP A C 1
ATOM 694 O O . ASP A 1 88 ? 17.282 -10.652 -5.808 1.00 74.31 88 ASP A O 1
ATOM 698 N N . THR A 1 89 ? 15.087 -11.013 -5.723 1.00 79.19 89 THR A N 1
ATOM 699 C CA . THR A 1 89 ? 15.225 -12.379 -5.194 1.00 79.19 89 THR A CA 1
ATOM 700 C C . THR A 1 89 ? 15.847 -13.360 -6.196 1.00 79.19 89 THR A C 1
ATOM 702 O O . THR A 1 89 ? 16.263 -14.455 -5.806 1.00 79.19 89 THR A O 1
ATOM 705 N N . ASN A 1 90 ? 15.938 -12.984 -7.477 1.00 70.69 90 ASN A N 1
ATOM 706 C CA . ASN A 1 90 ? 16.507 -13.798 -8.546 1.00 70.69 90 ASN A CA 1
ATOM 707 C C . ASN A 1 90 ? 17.813 -13.200 -9.095 1.00 70.69 90 ASN A C 1
ATOM 709 O O . ASN A 1 90 ? 17.791 -12.290 -9.919 1.00 70.69 90 ASN A O 1
ATOM 713 N N . PHE A 1 91 ? 18.940 -13.799 -8.708 1.00 65.62 91 PHE A N 1
ATOM 714 C CA . PHE A 1 91 ? 20.289 -13.365 -9.084 1.00 65.62 91 PHE A CA 1
ATOM 715 C C . PHE A 1 91 ? 20.652 -13.556 -10.569 1.00 65.62 91 PHE A C 1
ATOM 717 O O . PHE A 1 91 ? 21.647 -12.994 -11.020 1.00 65.62 91 PHE A O 1
ATOM 724 N N . GLU A 1 92 ? 19.920 -14.376 -11.333 1.00 61.06 92 GLU A N 1
ATOM 725 C CA . GLU A 1 92 ? 20.431 -14.883 -12.619 1.00 61.06 92 GLU A CA 1
ATOM 726 C C . GLU A 1 92 ? 20.059 -14.054 -13.858 1.00 61.06 92 GLU A C 1
ATOM 728 O O . GLU A 1 92 ? 20.608 -14.317 -14.925 1.00 61.06 92 GLU A O 1
ATOM 733 N N . ASN A 1 93 ? 19.158 -13.067 -13.772 1.00 58.50 93 ASN A N 1
ATOM 734 C CA . ASN A 1 93 ? 18.633 -12.394 -14.976 1.00 58.50 93 ASN A CA 1
ATOM 735 C C . ASN A 1 93 ? 18.459 -10.871 -14.873 1.00 58.50 93 ASN A C 1
ATOM 737 O O . ASN A 1 93 ? 17.674 -10.303 -15.631 1.00 58.50 93 ASN A O 1
ATOM 741 N N . GLU A 1 94 ? 19.194 -10.196 -13.989 1.00 59.97 94 GLU A N 1
ATOM 742 C CA . GLU A 1 94 ? 19.095 -8.740 -13.865 1.00 59.97 94 GLU A CA 1
ATOM 743 C C . GLU A 1 94 ? 19.773 -8.020 -15.041 1.00 59.97 94 GLU A C 1
ATOM 745 O O . GLU A 1 94 ? 20.998 -7.992 -15.166 1.00 59.97 94 GLU A O 1
ATOM 750 N N . GLU A 1 95 ? 18.977 -7.384 -15.903 1.00 65.06 95 GLU A N 1
ATOM 751 C CA . GLU A 1 95 ? 19.485 -6.413 -16.871 1.00 65.06 95 GLU A CA 1
ATOM 752 C C . GLU A 1 95 ? 19.142 -4.990 -16.402 1.00 65.06 95 GLU A C 1
ATOM 754 O O . GLU A 1 95 ? 17.978 -4.583 -16.385 1.00 65.06 95 GLU A O 1
ATOM 759 N N . GLU A 1 96 ? 20.171 -4.192 -16.095 1.00 67.56 96 GLU A N 1
ATOM 760 C CA . GLU A 1 96 ? 20.079 -2.803 -15.596 1.00 67.56 96 GLU A CA 1
ATOM 761 C C . GLU A 1 96 ? 19.119 -1.911 -16.416 1.00 67.56 96 GLU A C 1
ATOM 763 O O . GLU A 1 96 ? 18.441 -1.028 -15.886 1.00 67.56 96 GLU A O 1
ATOM 768 N N . LYS A 1 97 ? 18.972 -2.196 -17.714 1.00 67.25 97 LYS A N 1
ATOM 769 C CA . LYS A 1 97 ? 18.081 -1.473 -18.635 1.00 67.25 97 LYS A CA 1
ATOM 770 C C . LYS A 1 97 ? 16.591 -1.550 -18.263 1.00 67.25 97 LYS A C 1
ATOM 772 O O . LYS A 1 97 ? 15.841 -0.610 -18.537 1.00 67.25 97 LYS A O 1
ATOM 777 N N . PHE A 1 98 ? 16.133 -2.651 -17.665 1.00 69.62 98 PHE A N 1
ATOM 778 C CA . PHE A 1 98 ? 14.730 -2.801 -17.257 1.00 69.62 98 PHE A CA 1
ATOM 779 C C . PHE A 1 98 ? 14.445 -2.052 -15.960 1.00 69.62 98 PHE A C 1
ATOM 781 O O . PHE A 1 98 ? 13.397 -1.408 -15.832 1.00 69.62 98 PHE A O 1
ATOM 788 N N . LEU A 1 99 ? 15.422 -2.052 -15.053 1.00 69.00 99 LEU A N 1
ATOM 789 C CA . LEU A 1 99 ? 15.406 -1.240 -13.848 1.00 69.00 99 LEU A CA 1
ATOM 790 C C . LEU A 1 99 ? 15.260 0.241 -14.214 1.00 69.00 99 LEU A C 1
ATOM 792 O O . LEU A 1 99 ? 14.332 0.910 -13.764 1.00 69.00 99 LEU A O 1
ATOM 796 N N . GLU A 1 100 ? 16.110 0.744 -15.108 1.00 70.44 100 GLU A N 1
ATOM 797 C CA . GLU A 1 100 ? 16.096 2.149 -15.515 1.00 70.44 100 GLU A CA 1
ATOM 798 C C . GLU A 1 100 ? 14.742 2.570 -16.120 1.00 70.44 100 GLU A C 1
ATOM 800 O O . GLU A 1 100 ? 14.167 3.600 -15.746 1.00 70.44 100 GLU A O 1
ATOM 805 N N . ALA A 1 101 ? 14.173 1.744 -17.005 1.00 70.25 101 ALA A N 1
ATOM 806 C CA . ALA A 1 101 ? 12.880 2.015 -17.627 1.00 70.25 101 ALA A CA 1
ATOM 807 C C . ALA A 1 101 ? 11.729 2.075 -16.603 1.00 70.25 101 ALA A C 1
ATOM 809 O O . ALA A 1 101 ? 10.824 2.908 -16.724 1.00 70.25 101 ALA A O 1
ATOM 810 N N . TYR A 1 102 ? 11.752 1.231 -15.572 1.00 69.88 102 TYR A N 1
ATOM 811 C CA . TYR A 1 102 ? 10.720 1.241 -14.536 1.00 69.88 102 TYR A CA 1
ATOM 812 C C . TYR A 1 102 ? 10.845 2.467 -13.632 1.00 69.88 102 TYR A C 1
ATOM 814 O O . TYR A 1 102 ? 9.871 3.174 -13.358 1.00 69.88 102 TYR A O 1
ATOM 822 N N . VAL A 1 103 ? 12.068 2.754 -13.206 1.00 67.81 103 VAL A N 1
ATOM 823 C CA . VAL A 1 103 ? 12.360 3.743 -12.169 1.00 67.81 103 VAL A CA 1
ATOM 824 C C . VAL A 1 103 ? 12.266 5.152 -12.704 1.00 67.81 103 VAL A C 1
ATOM 826 O O . VAL A 1 103 ? 11.561 5.985 -12.139 1.00 67.81 103 VAL A O 1
ATOM 829 N N . ILE A 1 104 ? 12.948 5.419 -13.812 1.00 64.88 104 ILE A N 1
ATOM 830 C CA . ILE A 1 104 ? 13.056 6.775 -14.333 1.00 64.88 104 ILE A CA 1
ATOM 831 C C . ILE A 1 104 ? 11.773 7.149 -15.069 1.00 64.88 104 ILE A C 1
ATOM 833 O O . ILE A 1 104 ? 11.216 8.222 -14.840 1.00 64.88 104 ILE A O 1
ATOM 837 N N . ARG A 1 105 ? 11.263 6.261 -15.933 1.00 67.69 105 ARG A N 1
ATOM 838 C CA . ARG A 1 105 ? 10.110 6.596 -16.783 1.00 67.69 105 ARG A CA 1
ATOM 839 C C . ARG A 1 105 ? 8.778 6.365 -16.082 1.00 67.69 105 ARG A C 1
ATOM 841 O O . ARG A 1 105 ? 7.966 7.285 -16.022 1.00 67.69 105 ARG A O 1
ATOM 848 N N . SER A 1 106 ? 8.543 5.172 -15.538 1.00 68.06 106 SER A N 1
ATOM 849 C CA . SER A 1 106 ? 7.206 4.807 -15.041 1.00 68.06 106 SER A CA 1
ATOM 850 C C . SER A 1 106 ? 6.904 5.406 -13.664 1.00 68.06 106 SER A C 1
ATOM 852 O O . SER A 1 106 ? 5.851 6.019 -13.485 1.00 68.06 106 SER A O 1
ATOM 854 N N . ASN A 1 107 ? 7.835 5.320 -12.707 1.00 67.62 107 ASN A N 1
ATOM 855 C CA . ASN A 1 107 ? 7.648 5.960 -11.397 1.00 67.62 107 ASN A CA 1
ATOM 856 C C . ASN A 1 107 ? 7.756 7.484 -11.475 1.00 67.62 107 ASN A C 1
ATOM 858 O O . ASN A 1 107 ? 6.973 8.176 -10.829 1.00 67.62 107 ASN A O 1
ATOM 862 N N . GLY A 1 108 ? 8.677 8.018 -12.284 1.00 73.75 108 GLY A N 1
ATOM 863 C CA . GLY A 1 108 ? 8.752 9.458 -12.538 1.00 73.75 108 GLY A CA 1
ATOM 864 C C . GLY A 1 108 ? 7.430 10.007 -13.081 1.00 73.75 108 GLY A C 1
ATOM 865 O O . GLY A 1 108 ? 6.943 11.037 -12.616 1.00 73.75 108 GLY A O 1
ATOM 866 N N . TRP A 1 109 ? 6.787 9.286 -14.003 1.00 76.62 109 TRP A N 1
ATOM 867 C CA . TRP A 1 109 ? 5.437 9.626 -14.446 1.00 76.62 109 TRP A CA 1
ATOM 868 C C . TRP A 1 109 ? 4.418 9.530 -13.302 1.00 76.62 109 TRP A C 1
ATOM 870 O O . TRP A 1 109 ? 3.688 10.493 -13.069 1.00 76.62 109 TRP A O 1
ATOM 880 N N . ALA A 1 110 ? 4.414 8.428 -12.546 1.00 72.94 110 ALA A N 1
ATOM 881 C CA . ALA A 1 110 ? 3.470 8.183 -11.456 1.00 72.94 110 ALA A CA 1
ATOM 882 C C . ALA A 1 110 ? 3.506 9.261 -10.362 1.00 72.94 110 ALA A C 1
ATOM 884 O O . ALA A 1 110 ? 2.468 9.799 -9.984 1.00 72.94 110 ALA A O 1
ATOM 885 N N . ILE A 1 111 ? 4.700 9.629 -9.895 1.00 68.94 111 ILE A N 1
ATOM 886 C CA . ILE A 1 111 ? 4.907 10.653 -8.859 1.00 68.94 111 ILE A CA 1
ATOM 887 C C . ILE A 1 111 ? 4.358 12.016 -9.304 1.00 68.94 111 ILE A C 1
ATOM 889 O O . ILE A 1 111 ? 3.835 12.774 -8.483 1.00 68.94 111 ILE A O 1
ATOM 893 N N . ASN A 1 112 ? 4.475 12.321 -10.598 1.00 74.38 112 ASN A N 1
ATOM 894 C CA . ASN A 1 112 ? 4.065 13.601 -11.164 1.00 74.38 112 ASN A CA 1
ATOM 895 C C . ASN A 1 112 ? 2.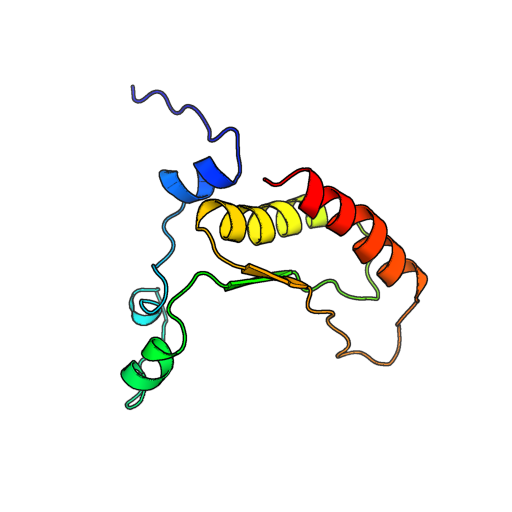584 13.647 -11.576 1.00 74.38 112 ASN A C 1
ATOM 897 O O . ASN A 1 112 ? 2.019 14.736 -11.609 1.00 74.38 112 ASN A O 1
ATOM 901 N N . HIS A 1 113 ? 1.955 12.504 -11.877 1.00 71.50 113 HIS A N 1
ATOM 902 C CA . HIS A 1 113 ? 0.624 12.462 -12.507 1.00 71.50 113 HIS A CA 1
ATOM 903 C C . HIS A 1 113 ? -0.454 11.714 -11.707 1.00 71.50 113 HIS A C 1
ATOM 905 O O . HIS A 1 113 ? -1.627 11.847 -12.038 1.00 71.50 113 HIS A O 1
ATOM 911 N N . ILE A 1 114 ? -0.104 10.949 -10.665 1.00 67.75 114 ILE A N 1
ATOM 912 C CA . ILE A 1 114 ? -1.059 10.161 -9.849 1.00 67.75 114 ILE A CA 1
ATOM 913 C C . ILE A 1 114 ? -1.407 10.892 -8.533 1.00 67.75 114 ILE A C 1
ATOM 915 O O . ILE A 1 114 ? -1.692 10.273 -7.512 1.00 67.75 114 ILE A O 1
ATOM 919 N N . ARG A 1 115 ? -1.374 12.228 -8.529 1.00 54.25 115 ARG A N 1
ATOM 920 C CA . ARG A 1 115 ? -1.793 13.035 -7.370 1.00 54.25 115 ARG A CA 1
ATOM 921 C C . ARG A 1 115 ? -3.294 13.285 -7.355 1.00 54.25 115 ARG A C 1
ATOM 923 O O . ARG A 1 115 ? -3.839 13.620 -8.427 1.00 54.25 115 ARG A O 1
#

Secondary structure (DSSP, 8-state):
-------SSHHHHHHHT--PPPTT-GGGSTTPPP-TTHHHHHTT--S-EEEE---TT----HHHHHHHHHHHHHHHHTT-EEEE------TT---HHHHHIIIIIIIHHHHHH--

Sequence (115 aa):
MENDEGAHTIGQLTKTKVHFHAPSENYKTDGYMVTNNIENLLKQHCRVQTRSPPEPNGILHIGYAKVININFGYAAAYGGICYLHYDDTNFENEEEKFLEAYVIRSNGWAINHIR

Foldseek 3Di:
DPPPPDDPALLSCCVPPDDDDAQLVQVPDPPDDDDPCSNVVSVVTHFDEAEDEDEQQDDDDPVVVVSLRNRLLVCVSGVHYYYYHYPCVDPPHHDVVSVCCCVVPVVVCSVVPSD

InterPro domains:
  IPR007638 Glutaminyl-tRNA synthetase, class Ib, non-specific RNA-binding domain 2 [PF04557] (3-43)
  IPR014729 Rossmann-like alpha/beta/alpha sandwich fold [G3DSA:3.40.50.620] (12-110)
  IPR020058 Glutamyl/glutaminyl-tRNA synthetase, class Ib, catalytic domain [PF00749] (48-101)
  IPR050132 Glutamine/Glutamate--tRNA Ligase [PTHR43097] (36-101)

Radius of gyration: 17.07 Å; chains: 1; bounding box: 53×29×41 Å

Organism: Glossina austeni (NCBI:txid7395)

pLDDT: mean 80.74, std 12.06, range [42.84, 94.75]